Protein AF-A0A8T3SQP0-F1 (afdb_monomer)

Structure (mmCIF, N/CA/C/O backbone):
data_AF-A0A8T3SQP0-F1
#
_entry.id   AF-A0A8T3SQP0-F1
#
loop_
_atom_site.group_PDB
_atom_site.id
_atom_site.type_symbol
_atom_site.label_atom_id
_atom_site.label_alt_id
_atom_site.label_comp_id
_atom_site.label_asym_id
_atom_site.label_entity_id
_atom_site.label_seq_id
_atom_site.pdbx_PDB_ins_code
_atom_site.Cartn_x
_atom_site.Cartn_y
_atom_site.Cartn_z
_atom_site.occupancy
_atom_site.B_iso_or_equiv
_atom_site.auth_seq_id
_atom_site.auth_comp_id
_atom_site.auth_asym_id
_atom_site.auth_atom_id
_atom_site.pdbx_PDB_model_num
ATOM 1 N N . MET A 1 1 ? 5.675 -10.513 17.016 1.00 30.38 1 MET A N 1
ATOM 2 C CA . MET A 1 1 ? 7.105 -10.835 16.798 1.00 30.38 1 MET A CA 1
ATOM 3 C C . MET A 1 1 ? 7.640 -9.777 15.848 1.00 30.38 1 MET A C 1
ATOM 5 O O . MET A 1 1 ? 7.279 -9.812 14.683 1.00 30.38 1 MET A O 1
ATOM 9 N N . SER A 1 2 ? 8.356 -8.769 16.355 1.00 37.41 2 SER A N 1
ATOM 10 C CA . SER A 1 2 ? 8.698 -7.543 15.616 1.00 37.41 2 SER A CA 1
ATOM 11 C C . SER A 1 2 ? 9.601 -7.850 14.417 1.00 37.41 2 SER A C 1
ATOM 13 O O . SER A 1 2 ? 10.821 -7.932 14.554 1.00 37.41 2 SER A O 1
ATOM 15 N N . ARG A 1 3 ? 9.003 -8.075 13.243 1.00 53.81 3 ARG A N 1
ATOM 16 C CA . ARG A 1 3 ? 9.736 -8.212 11.982 1.00 53.81 3 ARG A CA 1
ATOM 17 C C . ARG A 1 3 ? 10.308 -6.832 11.660 1.00 53.81 3 ARG A C 1
ATOM 19 O O . ARG A 1 3 ? 9.564 -5.922 11.317 1.00 53.81 3 ARG A O 1
ATOM 26 N N . ARG A 1 4 ? 11.614 -6.653 11.874 1.00 62.00 4 ARG A N 1
ATOM 27 C CA . ARG A 1 4 ? 12.319 -5.436 11.453 1.00 62.00 4 ARG A CA 1
ATOM 28 C C . ARG A 1 4 ? 12.288 -5.359 9.928 1.00 62.00 4 ARG A C 1
ATOM 30 O O . ARG A 1 4 ? 12.516 -6.374 9.270 1.00 62.00 4 ARG A O 1
ATOM 37 N N . LEU A 1 5 ? 12.016 -4.167 9.403 1.00 72.56 5 LEU A N 1
ATOM 38 C CA . LEU A 1 5 ? 12.241 -3.849 7.996 1.00 72.56 5 LEU A CA 1
ATOM 39 C C . LEU A 1 5 ? 13.728 -4.036 7.683 1.00 72.56 5 LEU A C 1
ATOM 41 O O . LEU A 1 5 ? 14.580 -3.805 8.546 1.00 72.56 5 LEU A O 1
ATOM 45 N N . ASN A 1 6 ? 14.041 -4.491 6.474 1.00 82.31 6 ASN A N 1
ATOM 46 C CA . ASN A 1 6 ? 15.415 -4.438 5.999 1.00 82.31 6 ASN A CA 1
ATOM 47 C C . ASN A 1 6 ? 15.757 -2.997 5.565 1.00 82.31 6 ASN A C 1
ATOM 49 O O . ASN A 1 6 ? 14.872 -2.173 5.326 1.00 82.31 6 ASN A O 1
ATOM 53 N N . GLU A 1 7 ? 17.049 -2.691 5.474 1.00 83.38 7 GLU A N 1
ATOM 54 C CA . GLU A 1 7 ? 17.544 -1.336 5.193 1.00 83.38 7 GLU A CA 1
ATOM 55 C C . GLU A 1 7 ? 17.105 -0.813 3.810 1.00 83.38 7 GLU A C 1
ATOM 57 O O . GLU A 1 7 ? 16.840 0.381 3.643 1.00 83.38 7 GLU A O 1
ATOM 62 N N . GLU A 1 8 ? 16.959 -1.708 2.826 1.00 82.81 8 GLU A N 1
ATOM 63 C CA . GLU A 1 8 ? 16.496 -1.373 1.473 1.00 82.81 8 GLU A CA 1
ATOM 64 C C . GLU A 1 8 ? 15.019 -0.947 1.456 1.00 82.81 8 GLU A C 1
ATOM 66 O O . GLU A 1 8 ? 14.684 0.089 0.875 1.00 82.81 8 GLU A O 1
ATOM 71 N N . LEU A 1 9 ? 14.134 -1.697 2.124 1.00 82.88 9 LEU A N 1
ATOM 72 C CA . LEU A 1 9 ? 12.717 -1.349 2.256 1.00 82.88 9 LEU A CA 1
ATOM 73 C C . LEU A 1 9 ? 12.523 -0.092 3.095 1.00 82.88 9 LEU A C 1
ATOM 75 O O . LEU A 1 9 ? 11.671 0.729 2.763 1.00 82.88 9 LEU A O 1
ATOM 79 N N . GLU A 1 10 ? 13.295 0.070 4.170 1.00 82.81 10 GLU A N 1
ATOM 80 C CA . GLU A 1 10 ? 13.232 1.264 5.013 1.00 82.81 10 GLU A CA 1
ATOM 81 C C . GLU A 1 10 ? 13.613 2.512 4.212 1.00 82.81 10 GLU A C 1
ATOM 83 O O . GLU A 1 10 ? 12.854 3.480 4.180 1.00 82.81 10 GLU A O 1
ATOM 88 N N . SER A 1 11 ? 14.729 2.461 3.481 1.00 86.31 11 SER A N 1
ATOM 89 C CA . SER A 1 11 ? 15.168 3.561 2.616 1.00 86.31 11 SER A CA 1
ATOM 90 C C . SER A 1 11 ? 14.132 3.885 1.536 1.00 86.31 11 SER A C 1
ATOM 92 O O . SER A 1 11 ? 13.841 5.058 1.283 1.00 86.31 11 SER A O 1
ATOM 94 N N . TYR A 1 12 ? 13.531 2.854 0.929 1.00 85.06 12 TYR A N 1
ATOM 95 C CA . TYR A 1 12 ? 12.452 3.027 -0.043 1.00 85.06 12 TYR A CA 1
ATOM 96 C C . TYR A 1 12 ? 11.229 3.704 0.582 1.00 85.06 12 TYR A C 1
ATOM 98 O O . TYR A 1 12 ? 10.702 4.666 0.023 1.00 85.06 12 TYR A O 1
ATOM 106 N N . LEU A 1 13 ? 10.797 3.237 1.756 1.00 83.00 13 LEU A N 1
ATOM 107 C CA . LEU A 1 13 ? 9.645 3.780 2.467 1.00 83.00 13 LEU A CA 1
ATOM 108 C C . LEU A 1 13 ? 9.878 5.241 2.861 1.00 83.00 13 LEU A C 1
ATOM 110 O O . LEU A 1 13 ? 9.010 6.077 2.629 1.00 83.00 13 LEU A O 1
ATOM 114 N N . VAL A 1 14 ? 11.055 5.576 3.394 1.00 85.69 14 VAL A N 1
ATOM 115 C CA . VAL A 1 14 ? 11.425 6.957 3.739 1.00 85.69 14 VAL A CA 1
ATOM 116 C C . VAL A 1 14 ? 11.364 7.857 2.505 1.00 85.69 14 VAL A C 1
ATOM 118 O O . VAL A 1 14 ? 10.777 8.939 2.563 1.00 85.69 14 VAL A O 1
ATOM 121 N N . PHE A 1 15 ? 11.908 7.408 1.372 1.00 84.19 15 PHE A N 1
ATOM 122 C CA . PHE A 1 15 ? 11.852 8.167 0.123 1.00 84.19 15 PHE A CA 1
ATOM 123 C C . PHE A 1 15 ? 10.413 8.351 -0.384 1.00 84.19 15 PHE A C 1
ATOM 125 O O . PHE A 1 15 ? 10.016 9.456 -0.766 1.00 84.19 15 PHE A O 1
ATOM 132 N N . LEU A 1 16 ? 9.610 7.287 -0.346 1.00 82.94 16 LEU A N 1
ATOM 133 C CA . LEU A 1 16 ? 8.199 7.306 -0.725 1.00 82.94 16 LEU A CA 1
ATOM 134 C C . LEU A 1 16 ? 7.400 8.283 0.143 1.00 82.94 16 LEU A C 1
ATOM 136 O O . LEU A 1 16 ? 6.611 9.063 -0.390 1.00 82.94 16 LEU A O 1
ATOM 140 N N . LEU A 1 17 ? 7.634 8.282 1.456 1.00 79.50 17 LEU A N 1
ATOM 141 C CA . LEU A 1 17 ? 6.987 9.189 2.399 1.00 79.50 17 LEU A CA 1
ATOM 142 C C . LEU A 1 17 ? 7.412 10.641 2.169 1.00 79.50 17 LEU A C 1
ATOM 144 O O . LEU A 1 17 ? 6.553 11.520 2.114 1.00 79.50 17 LEU A O 1
ATOM 148 N N . ALA A 1 18 ? 8.706 10.897 1.963 1.00 78.12 18 ALA A N 1
ATOM 149 C CA . ALA A 1 18 ? 9.210 12.234 1.651 1.00 78.12 18 ALA A CA 1
ATOM 150 C C . ALA A 1 18 ? 8.569 12.797 0.371 1.00 78.12 18 ALA A C 1
ATOM 152 O O . ALA A 1 18 ? 8.144 13.954 0.342 1.00 78.12 18 ALA A O 1
ATOM 153 N N . ARG A 1 19 ? 8.433 11.965 -0.670 1.00 75.12 19 ARG A N 1
ATOM 154 C CA . ARG A 1 19 ? 7.776 12.342 -1.929 1.00 75.12 19 A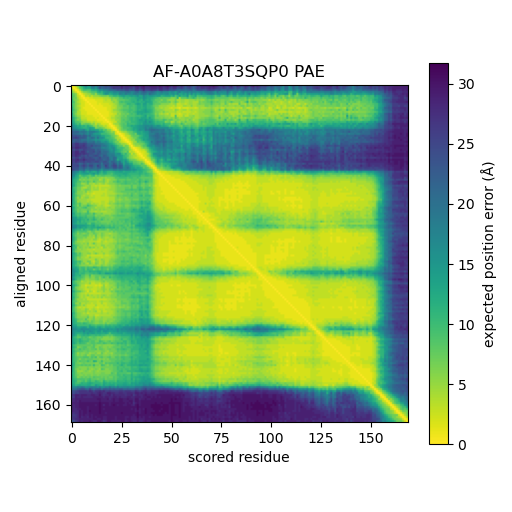RG A CA 1
ATOM 155 C C . ARG A 1 19 ? 6.265 12.535 -1.762 1.00 75.12 19 ARG A C 1
ATOM 157 O O . ARG A 1 19 ? 5.723 13.519 -2.257 1.00 75.12 19 ARG A O 1
ATOM 164 N N . GLY A 1 20 ? 5.592 11.627 -1.056 1.00 60.72 20 GLY A N 1
ATOM 165 C CA . GLY A 1 20 ? 4.142 11.657 -0.844 1.00 60.72 20 GLY A CA 1
ATOM 166 C C . GLY A 1 20 ? 3.677 12.843 0.002 1.00 60.72 20 GLY A C 1
ATOM 167 O O . GLY A 1 20 ? 2.678 13.477 -0.333 1.00 60.72 20 GLY A O 1
ATOM 168 N N . CYS A 1 21 ? 4.429 13.205 1.046 1.00 64.50 21 CYS A N 1
ATOM 169 C CA . CYS A 1 21 ? 4.149 14.383 1.872 1.00 64.50 21 CYS A CA 1
ATOM 170 C C . CYS A 1 21 ? 4.309 15.704 1.104 1.00 64.50 21 CYS A C 1
ATOM 172 O O . CYS A 1 21 ? 3.621 16.671 1.414 1.00 64.50 21 CYS A O 1
ATOM 174 N N . ALA A 1 22 ? 5.179 15.750 0.090 1.00 59.16 22 ALA A N 1
ATOM 175 C CA . ALA A 1 22 ? 5.359 16.927 -0.760 1.00 59.16 22 ALA A CA 1
ATOM 176 C C . ALA A 1 22 ? 4.279 17.072 -1.855 1.00 59.16 22 ALA A C 1
ATOM 178 O O . ALA A 1 22 ? 4.188 18.125 -2.482 1.00 59.16 22 ALA A O 1
ATOM 179 N N . GLN A 1 23 ? 3.478 16.030 -2.113 1.00 60.56 23 GLN A N 1
ATOM 180 C CA . GLN A 1 23 ? 2.553 15.942 -3.254 1.00 60.56 23 GLN A CA 1
ATOM 181 C C . GLN A 1 23 ? 1.110 15.585 -2.852 1.00 60.56 23 GLN A C 1
ATOM 183 O O . GLN A 1 23 ? 0.345 15.082 -3.676 1.00 60.56 23 GLN A O 1
ATOM 188 N N . THR A 1 24 ? 0.705 15.849 -1.608 1.00 53.19 24 THR A N 1
ATOM 189 C CA . THR A 1 24 ? -0.642 15.537 -1.086 1.00 53.19 24 THR A CA 1
ATOM 190 C C . THR A 1 24 ? -1.784 16.062 -1.966 1.00 53.19 24 THR A C 1
ATOM 192 O O . THR A 1 24 ? -2.738 15.325 -2.209 1.00 53.19 24 THR A O 1
ATOM 195 N N . ASP A 1 25 ? -1.649 17.258 -2.548 1.00 52.59 25 ASP A N 1
ATOM 196 C CA . ASP A 1 25 ? -2.623 17.822 -3.504 1.00 52.59 25 ASP A CA 1
ATOM 197 C C . ASP A 1 25 ? -2.670 17.084 -4.859 1.00 52.59 25 ASP A C 1
ATOM 199 O O . ASP A 1 25 ? -3.691 17.077 -5.552 1.00 52.59 25 ASP A O 1
ATOM 203 N N . LEU A 1 26 ? -1.570 16.444 -5.268 1.00 50.50 26 LEU A N 1
ATOM 204 C CA . LEU A 1 26 ? -1.473 15.701 -6.528 1.00 50.50 26 LEU A CA 1
ATOM 205 C C . LEU A 1 26 ? -2.092 14.300 -6.397 1.00 50.50 26 LEU A C 1
ATOM 207 O O . LEU A 1 26 ? -2.778 13.831 -7.310 1.00 50.50 26 LEU A O 1
ATOM 211 N N . LEU A 1 27 ? -1.917 13.664 -5.232 1.00 53.03 27 LEU A N 1
ATOM 212 C CA . LEU A 1 27 ? -2.494 12.357 -4.895 1.00 53.03 27 LEU A CA 1
ATOM 213 C C . LEU A 1 27 ? -4.027 12.365 -5.007 1.00 53.03 27 LEU A C 1
ATOM 215 O O . LEU A 1 27 ? -4.624 11.393 -5.476 1.00 53.03 27 LEU A O 1
ATOM 219 N N . GLU A 1 28 ? -4.679 13.483 -4.665 1.00 51.88 28 GLU A N 1
ATOM 220 C CA . GLU A 1 28 ? -6.128 13.634 -4.826 1.00 51.88 28 GLU A CA 1
ATOM 221 C C . GLU A 1 28 ? -6.588 13.544 -6.296 1.00 51.88 28 GLU A C 1
ATOM 223 O O . GLU A 1 28 ? -7.652 12.986 -6.575 1.00 51.88 28 GLU A O 1
ATOM 228 N N . ARG A 1 29 ? -5.785 14.003 -7.262 1.00 46.78 29 ARG A N 1
ATOM 229 C CA . ARG A 1 29 ? -6.184 14.079 -8.682 1.00 46.78 29 ARG A CA 1
ATOM 230 C C . ARG A 1 29 ? -5.790 12.859 -9.519 1.00 46.78 29 ARG A C 1
ATOM 232 O O . ARG A 1 29 ? -6.493 12.527 -10.470 1.00 46.78 29 ARG A O 1
ATOM 239 N N . VAL A 1 30 ? -4.695 12.183 -9.180 1.00 52.38 30 VAL A N 1
ATOM 240 C CA . VAL A 1 30 ? -4.033 11.217 -10.081 1.00 52.38 30 VAL A CA 1
ATOM 241 C C . VAL A 1 30 ? -4.681 9.821 -10.066 1.00 52.38 30 VAL A C 1
ATOM 243 O O . VAL A 1 30 ? -4.824 9.186 -11.110 1.00 52.38 30 VAL A O 1
ATOM 246 N N . VAL A 1 31 ? -5.190 9.353 -8.922 1.00 53.50 31 VAL A N 1
ATOM 247 C CA . VAL A 1 31 ? -5.586 7.935 -8.759 1.00 53.50 31 VAL A CA 1
ATOM 248 C C . VAL A 1 31 ? -6.850 7.512 -9.521 1.00 53.50 31 VAL A C 1
ATOM 250 O O . VAL A 1 31 ? -6.981 6.345 -9.876 1.00 53.50 31 VAL A O 1
ATOM 253 N N . ALA A 1 32 ? -7.765 8.433 -9.839 1.00 51.62 32 ALA A N 1
ATOM 254 C CA . ALA A 1 32 ? -8.983 8.085 -10.586 1.00 51.62 32 ALA A CA 1
ATOM 255 C C . ALA A 1 32 ? -8.753 7.967 -12.107 1.00 51.62 32 ALA A C 1
ATOM 257 O O . ALA A 1 32 ? -9.466 7.229 -12.782 1.00 51.62 32 ALA A O 1
ATOM 258 N N . LEU A 1 33 ? -7.759 8.678 -12.653 1.00 46.53 33 LEU A N 1
ATOM 259 C CA . LEU A 1 33 ? -7.477 8.709 -14.093 1.00 46.53 33 LEU A CA 1
ATOM 260 C C . LEU A 1 33 ? -6.381 7.717 -14.511 1.00 46.53 33 LEU A C 1
ATOM 262 O O . LEU A 1 33 ? -6.461 7.169 -15.609 1.00 46.53 33 LEU A O 1
ATOM 266 N N . GLU A 1 34 ? -5.402 7.436 -13.646 1.00 53.69 34 GLU A N 1
ATOM 267 C CA . GLU A 1 34 ? -4.328 6.467 -13.929 1.00 53.69 34 GLU A CA 1
ATOM 268 C C . GLU A 1 34 ? -4.833 5.011 -13.929 1.00 53.69 34 GLU A C 1
ATOM 270 O O . GLU A 1 34 ? -4.406 4.213 -14.765 1.00 53.69 34 GLU A O 1
ATOM 275 N N . TYR A 1 35 ? -5.819 4.680 -13.079 1.00 48.94 35 TYR A N 1
ATOM 276 C CA . TYR A 1 35 ? -6.453 3.350 -13.039 1.00 48.94 35 TYR A CA 1
ATOM 277 C C . TYR A 1 35 ? -7.077 2.954 -14.390 1.00 48.94 35 TYR A C 1
ATOM 279 O O . TYR A 1 35 ? -6.951 1.811 -14.821 1.00 48.94 35 TYR A O 1
ATOM 287 N N . LEU A 1 36 ? -7.688 3.911 -15.103 1.00 44.97 36 LEU A N 1
ATOM 288 C CA . LEU A 1 36 ? -8.320 3.675 -16.409 1.00 44.97 36 LEU A CA 1
ATOM 289 C C . LEU A 1 36 ? -7.339 3.742 -17.595 1.00 44.97 36 LEU A C 1
ATOM 291 O O . LEU A 1 36 ? -7.662 3.252 -18.673 1.00 44.97 36 LEU A O 1
ATOM 295 N N . ARG A 1 37 ? -6.144 4.326 -17.428 1.00 47.25 37 ARG A N 1
ATOM 296 C CA . ARG A 1 37 ? -5.158 4.515 -18.517 1.00 47.25 37 ARG A CA 1
ATOM 297 C C . ARG A 1 37 ? -4.013 3.497 -18.513 1.00 47.25 37 ARG A C 1
ATOM 299 O O . ARG A 1 37 ? -3.221 3.449 -19.455 1.00 47.25 37 ARG A O 1
ATOM 306 N N . GLY A 1 38 ? -3.910 2.671 -17.474 1.00 47.38 38 GLY A N 1
ATOM 307 C CA . GLY A 1 38 ? -2.793 1.747 -17.259 1.00 47.38 38 GLY A CA 1
ATOM 308 C C . GLY A 1 38 ? -2.687 0.550 -18.215 1.00 47.38 38 GLY A C 1
ATOM 309 O O . GLY A 1 38 ? -1.647 -0.104 -18.218 1.00 47.38 38 GLY A O 1
ATOM 310 N N . LEU A 1 39 ? -3.698 0.259 -19.040 1.00 46.16 39 LEU A N 1
ATOM 311 C CA . LEU A 1 39 ? -3.750 -0.987 -19.824 1.00 46.16 39 LEU A CA 1
ATOM 312 C C . LEU A 1 39 ? -3.130 -0.917 -21.235 1.00 46.16 39 LEU A C 1
ATOM 314 O O . LEU A 1 39 ? -3.018 -1.954 -21.881 1.00 46.16 39 LEU A O 1
ATOM 318 N N . GLU A 1 40 ? -2.658 0.245 -21.708 1.00 48.81 40 GLU A N 1
ATOM 319 C CA . GLU A 1 40 ? -2.245 0.410 -23.119 1.00 48.81 40 GLU A CA 1
ATOM 320 C C . GLU A 1 40 ? -0.898 1.133 -23.327 1.00 48.81 40 GLU A C 1
ATOM 322 O O . GLU A 1 40 ? -0.795 2.080 -24.108 1.00 48.81 40 GLU A O 1
ATOM 327 N N . SER A 1 41 ? 0.189 0.772 -22.635 1.00 54.81 41 SER A N 1
ATOM 328 C CA . SER A 1 41 ? 1.488 1.423 -22.917 1.00 54.81 41 SER A CA 1
ATOM 329 C C . SER A 1 41 ? 2.703 0.504 -22.873 1.00 54.81 41 SER A C 1
ATOM 331 O O . SER A 1 41 ? 2.761 -0.450 -22.104 1.00 54.81 41 SER A O 1
ATOM 333 N N . ARG A 1 42 ? 3.675 0.838 -23.738 1.00 59.28 42 ARG A N 1
ATOM 334 C CA . ARG A 1 42 ? 4.958 0.148 -23.958 1.00 59.28 42 ARG A CA 1
ATOM 335 C C . ARG A 1 42 ? 5.761 -0.013 -22.654 1.00 59.28 42 ARG A C 1
ATOM 337 O O . ARG A 1 42 ? 5.693 0.839 -21.769 1.00 59.28 42 ARG A O 1
ATOM 344 N N . ASP A 1 43 ? 6.557 -1.081 -22.581 1.00 69.38 43 ASP A N 1
ATOM 345 C CA . ASP A 1 43 ? 7.116 -1.687 -21.357 1.00 69.38 43 ASP A CA 1
ATOM 346 C C . ASP A 1 43 ? 7.705 -0.738 -20.300 1.00 69.38 43 ASP A C 1
ATOM 348 O O . ASP A 1 43 ? 7.465 -0.938 -19.112 1.00 69.38 43 ASP A O 1
ATOM 352 N N . ALA A 1 44 ? 8.451 0.303 -20.682 1.00 73.25 44 ALA A N 1
ATOM 353 C CA . ALA A 1 44 ? 9.049 1.226 -19.709 1.00 73.25 44 ALA A CA 1
ATOM 354 C C . ALA A 1 44 ? 8.002 2.099 -18.992 1.00 73.25 44 ALA A C 1
ATOM 356 O O . ALA A 1 44 ? 8.048 2.244 -17.773 1.00 73.25 44 ALA A O 1
ATOM 357 N N . ALA A 1 45 ? 7.018 2.622 -19.731 1.00 77.69 45 ALA A N 1
ATOM 358 C CA . ALA A 1 45 ? 5.929 3.409 -19.153 1.00 77.69 45 ALA A CA 1
ATOM 359 C C . ALA A 1 45 ? 5.015 2.542 -18.275 1.00 77.69 45 ALA A C 1
ATOM 361 O O . ALA A 1 45 ? 4.500 3.003 -17.261 1.00 77.69 45 ALA A O 1
ATOM 362 N N . ARG A 1 46 ? 4.846 1.265 -18.637 1.00 80.00 46 ARG A N 1
ATOM 363 C CA . ARG A 1 46 ? 4.081 0.303 -17.839 1.00 80.00 46 ARG A CA 1
ATOM 364 C C . ARG A 1 46 ? 4.746 0.013 -16.492 1.00 80.00 46 ARG A C 1
ATOM 366 O O . ARG A 1 46 ? 4.050 -0.026 -15.483 1.00 80.00 46 ARG A O 1
ATOM 373 N N . LYS A 1 47 ? 6.072 -0.165 -16.467 1.00 85.69 47 LYS A N 1
ATOM 374 C CA . LYS A 1 47 ? 6.841 -0.379 -15.227 1.00 85.69 47 LYS A CA 1
ATOM 375 C C . LYS A 1 47 ? 6.696 0.792 -14.264 1.00 85.69 47 LYS A C 1
ATOM 377 O O . LYS A 1 47 ? 6.409 0.580 -13.091 1.00 85.69 47 LYS A O 1
ATOM 382 N N . GLU A 1 48 ? 6.846 2.010 -14.778 1.00 83.88 48 GLU A N 1
ATOM 383 C CA . GLU A 1 48 ? 6.702 3.220 -13.969 1.00 83.88 48 GLU A CA 1
ATOM 384 C C . GLU A 1 48 ? 5.289 3.343 -13.392 1.00 83.88 48 GLU A C 1
ATOM 386 O O . GLU A 1 48 ? 5.137 3.500 -12.186 1.00 83.88 48 GLU A O 1
ATOM 391 N N . ARG A 1 49 ? 4.249 3.132 -14.208 1.00 81.44 49 ARG A N 1
ATOM 392 C CA . ARG A 1 49 ? 2.865 3.159 -13.712 1.00 81.44 49 ARG A CA 1
ATOM 393 C C . ARG A 1 49 ? 2.583 2.098 -12.656 1.00 81.44 49 ARG A C 1
ATOM 395 O O . ARG A 1 49 ? 1.881 2.380 -11.695 1.00 81.44 49 ARG A O 1
ATOM 402 N N . LEU A 1 50 ? 3.102 0.877 -12.807 1.00 85.38 50 LEU A N 1
ATOM 403 C CA . LEU A 1 50 ? 2.921 -0.164 -11.787 1.00 85.38 50 LEU A CA 1
ATOM 404 C C . LEU A 1 50 ? 3.576 0.238 -10.461 1.00 85.38 50 LEU A C 1
ATOM 406 O O . LEU A 1 50 ? 2.989 0.010 -9.404 1.00 85.38 50 LEU A O 1
ATOM 410 N N . ARG A 1 51 ? 4.749 0.881 -10.519 1.00 88.88 51 ARG A N 1
ATOM 411 C CA . ARG A 1 51 ? 5.401 1.447 -9.336 1.00 88.88 51 ARG A CA 1
ATOM 412 C C . ARG A 1 51 ? 4.529 2.524 -8.697 1.00 88.88 51 ARG A C 1
ATOM 414 O O . ARG A 1 51 ? 4.223 2.425 -7.516 1.00 88.88 51 ARG A O 1
ATOM 421 N N . GLU A 1 52 ? 4.071 3.497 -9.481 1.00 84.81 52 GLU A N 1
ATOM 422 C CA . GLU A 1 52 ? 3.217 4.587 -8.998 1.00 84.81 52 GLU A CA 1
ATOM 423 C C . GLU A 1 52 ? 1.905 4.073 -8.391 1.00 84.81 52 GLU A C 1
ATOM 425 O O . GLU A 1 52 ? 1.488 4.545 -7.336 1.00 84.81 52 GLU A O 1
ATOM 430 N N . VAL A 1 53 ? 1.266 3.073 -9.006 1.00 85.12 53 VAL A N 1
ATOM 431 C CA . VAL A 1 53 ? 0.060 2.436 -8.456 1.00 85.12 53 VAL A CA 1
ATOM 432 C C . VAL A 1 53 ? 0.360 1.778 -7.111 1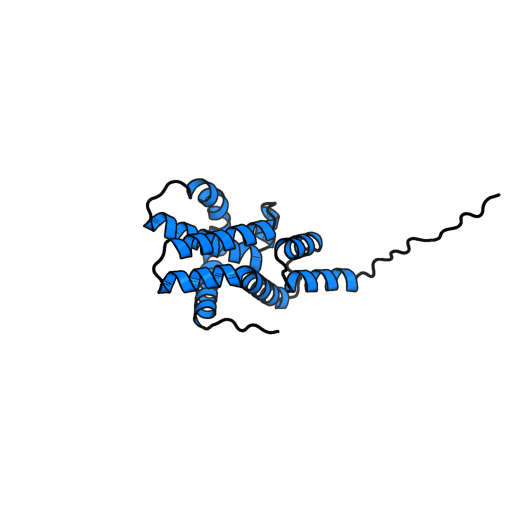.00 85.12 53 VAL A C 1
ATOM 434 O O . VAL A 1 53 ? -0.397 1.995 -6.166 1.00 85.12 53 VAL A O 1
ATOM 437 N N . GLY A 1 54 ? 1.450 1.013 -7.001 1.00 89.44 54 GLY A N 1
ATOM 438 C CA . GLY A 1 54 ? 1.869 0.393 -5.740 1.00 89.44 54 GLY A CA 1
ATOM 439 C C . GLY A 1 54 ? 2.131 1.427 -4.642 1.00 89.44 54 GLY A C 1
ATOM 440 O O . GLY A 1 54 ? 1.588 1.313 -3.540 1.00 89.44 54 GLY A O 1
ATOM 441 N N . ASP A 1 55 ? 2.884 2.476 -4.975 1.00 89.69 55 ASP A N 1
ATOM 442 C CA . ASP A 1 55 ? 3.250 3.553 -4.055 1.00 89.69 55 ASP A CA 1
ATOM 443 C C . ASP A 1 55 ? 2.015 4.322 -3.568 1.00 89.69 55 ASP A C 1
ATOM 445 O O . ASP A 1 55 ? 1.839 4.556 -2.370 1.00 89.69 55 ASP A O 1
ATOM 449 N N . HIS A 1 56 ? 1.121 4.687 -4.491 1.00 85.69 56 HIS A N 1
ATOM 450 C CA . HIS A 1 56 ? -0.126 5.366 -4.160 1.00 85.69 56 HIS A CA 1
ATOM 451 C C . HIS A 1 56 ? -1.012 4.490 -3.286 1.00 85.69 56 HIS A C 1
ATOM 453 O O . HIS A 1 56 ? -1.500 4.963 -2.263 1.00 85.69 56 HIS A O 1
ATOM 459 N N . CYS A 1 57 ? -1.200 3.220 -3.644 1.00 88.81 57 CYS A N 1
ATOM 460 C CA . CYS A 1 57 ? -1.992 2.296 -2.841 1.00 88.81 57 CYS A CA 1
ATOM 461 C C . CYS A 1 57 ? -1.460 2.195 -1.409 1.00 88.81 57 CYS A C 1
ATOM 463 O O . CYS A 1 57 ? -2.256 2.211 -0.473 1.00 88.81 57 CYS A O 1
ATOM 465 N N . LEU A 1 58 ? -0.135 2.165 -1.226 1.00 91.19 58 LEU A N 1
ATOM 466 C CA . LEU A 1 58 ? 0.476 2.128 0.101 1.00 91.19 58 LEU A CA 1
ATOM 467 C C . LEU A 1 58 ? 0.178 3.406 0.900 1.00 91.19 58 LEU A C 1
ATOM 469 O O . LEU A 1 58 ? -0.190 3.335 2.073 1.00 91.19 58 LEU A O 1
ATOM 473 N N . LEU A 1 59 ? 0.266 4.573 0.257 1.00 86.69 59 LEU A N 1
ATOM 474 C CA . LEU A 1 59 ? -0.069 5.856 0.878 1.00 86.69 59 LEU A CA 1
ATOM 475 C C . LEU A 1 59 ? -1.556 5.966 1.233 1.00 86.69 59 LEU A C 1
ATOM 477 O O . LEU A 1 59 ? -1.880 6.400 2.338 1.00 86.69 59 LEU A O 1
ATOM 481 N N . PHE A 1 60 ? -2.462 5.570 0.335 1.00 84.81 60 PHE A N 1
ATOM 482 C CA . PHE A 1 60 ? -3.905 5.599 0.596 1.00 84.81 60 PHE A CA 1
ATOM 483 C C . PHE A 1 60 ? -4.302 4.626 1.695 1.00 84.81 60 PHE A C 1
ATOM 485 O O . PHE A 1 60 ? -5.096 4.995 2.558 1.00 84.81 60 PHE A O 1
ATOM 492 N N . ALA A 1 61 ? -3.746 3.414 1.673 1.00 88.88 61 ALA A N 1
ATOM 493 C CA . ALA A 1 61 ? -4.074 2.399 2.653 1.00 88.88 61 ALA A CA 1
ATOM 494 C C . ALA A 1 61 ? -3.498 2.727 4.034 1.00 88.88 61 ALA A C 1
ATOM 496 O O . ALA A 1 61 ? -4.233 2.616 5.001 1.00 88.88 61 ALA A O 1
ATOM 497 N N . GLY A 1 62 ? -2.231 3.152 4.127 1.00 88.94 62 GLY A N 1
ATOM 498 C CA . GLY A 1 62 ? -1.536 3.307 5.411 1.00 88.94 62 GLY A CA 1
ATOM 499 C C . GLY A 1 62 ? -1.480 4.729 5.979 1.00 88.94 62 GLY A C 1
ATOM 500 O O . GLY A 1 62 ? -1.612 4.917 7.186 1.00 88.94 62 GLY A O 1
ATOM 501 N N . LEU A 1 63 ? -1.284 5.757 5.146 1.00 84.62 63 LEU A N 1
ATOM 502 C CA . LEU A 1 63 ? -1.044 7.128 5.631 1.00 84.62 63 LEU A CA 1
ATOM 503 C C . LEU A 1 63 ? -2.281 8.027 5.516 1.00 84.62 63 LEU A C 1
ATOM 505 O O . LEU A 1 63 ? -2.546 8.865 6.383 1.00 84.62 63 LEU A O 1
ATOM 509 N N . PHE A 1 64 ? -3.080 7.831 4.469 1.00 83.75 64 PHE A N 1
ATOM 510 C CA . PHE A 1 64 ? -4.254 8.646 4.166 1.00 83.75 64 PHE A CA 1
ATOM 511 C C . PHE A 1 64 ? -5.560 7.832 4.038 1.00 83.75 64 PHE A C 1
ATOM 513 O O . PHE A 1 64 ? -6.329 8.076 3.104 1.00 83.75 64 PHE A O 1
ATOM 520 N N . PRO A 1 65 ? -5.910 6.951 5.001 1.00 82.25 65 PRO A N 1
ATOM 521 C CA . PRO A 1 65 ? -7.118 6.115 4.906 1.00 82.25 65 PRO A CA 1
ATOM 522 C C . PRO A 1 65 ? -8.419 6.936 4.852 1.00 82.25 65 PRO A C 1
ATOM 524 O O . PRO A 1 65 ? -9.428 6.522 4.287 1.00 82.25 65 PRO A O 1
ATOM 527 N N . HIS A 1 66 ? -8.395 8.172 5.357 1.00 79.12 66 HIS A N 1
ATOM 528 C CA . HIS A 1 66 ? -9.508 9.112 5.234 1.00 79.12 66 HIS A CA 1
ATOM 529 C C . HIS A 1 66 ? -9.804 9.524 3.777 1.00 79.12 66 HIS A C 1
ATOM 531 O O . HIS A 1 66 ? -10.963 9.778 3.444 1.00 79.12 66 HIS A O 1
ATOM 537 N N . LEU A 1 67 ? -8.791 9.580 2.904 1.00 76.44 67 LEU A N 1
ATOM 538 C CA . LEU A 1 67 ? -8.982 9.857 1.478 1.00 76.44 67 LEU A CA 1
ATOM 539 C C . LEU A 1 67 ? -9.564 8.643 0.747 1.00 76.44 67 LEU A C 1
ATOM 541 O O . LEU A 1 67 ? -10.402 8.827 -0.134 1.00 76.44 67 LEU A O 1
ATOM 545 N N . ALA A 1 68 ? -9.185 7.422 1.139 1.00 73.44 68 ALA A N 1
ATOM 546 C CA . ALA A 1 68 ? -9.818 6.197 0.646 1.00 73.44 68 ALA A CA 1
ATOM 547 C C . ALA A 1 68 ? -11.324 6.194 0.971 1.00 73.44 68 ALA A C 1
ATOM 549 O O . ALA A 1 68 ? -12.157 6.024 0.079 1.00 73.44 68 ALA A O 1
ATOM 550 N N . ARG A 1 69 ? -11.679 6.544 2.216 1.00 76.25 69 ARG A N 1
ATOM 551 C CA . ARG A 1 69 ? -13.073 6.669 2.669 1.00 76.25 69 ARG A CA 1
ATOM 552 C C . ARG A 1 69 ? -13.876 7.705 1.884 1.00 76.25 69 ARG A C 1
ATOM 554 O O . ARG A 1 69 ? -14.999 7.421 1.479 1.00 76.25 69 ARG A O 1
ATOM 561 N N . LYS A 1 70 ? -13.307 8.890 1.621 1.00 75.00 70 LYS A N 1
ATOM 562 C CA . LYS A 1 70 ? -13.960 9.927 0.793 1.00 75.00 70 LYS A CA 1
ATOM 563 C C . LYS A 1 70 ? -14.296 9.435 -0.620 1.00 75.00 70 LYS A C 1
ATOM 565 O O . LYS A 1 70 ? -15.220 9.958 -1.232 1.00 75.00 70 LYS A O 1
ATOM 570 N N . ARG A 1 71 ? -13.557 8.447 -1.133 1.00 72.88 71 ARG A N 1
ATOM 571 C CA . ARG A 1 71 ? -13.772 7.839 -2.455 1.00 72.88 71 ARG A CA 1
ATOM 572 C C . ARG A 1 71 ? -14.704 6.629 -2.435 1.00 72.88 71 ARG A C 1
ATOM 574 O O . ARG A 1 71 ? -14.963 6.087 -3.501 1.00 72.88 71 ARG A O 1
ATOM 581 N N . LEU A 1 72 ? -15.198 6.217 -1.263 1.00 77.38 72 LEU A N 1
ATOM 582 C CA . LEU A 1 72 ? -16.045 5.030 -1.085 1.00 77.38 72 LEU A CA 1
ATOM 583 C C . LEU A 1 72 ? -15.377 3.720 -1.544 1.00 77.38 72 LEU A C 1
ATOM 585 O O . LEU A 1 72 ? -16.059 2.775 -1.929 1.00 77.38 72 LEU A O 1
ATOM 589 N N . ILE A 1 73 ? -14.044 3.660 -1.502 1.00 82.25 73 ILE A N 1
ATOM 590 C CA . ILE A 1 73 ? -13.266 2.459 -1.825 1.00 82.25 73 ILE A CA 1
ATOM 591 C C . ILE A 1 73 ? -12.684 1.911 -0.522 1.00 82.25 73 ILE A C 1
ATOM 593 O O . ILE A 1 73 ? -12.159 2.678 0.290 1.00 82.25 73 ILE A O 1
ATOM 597 N N . SER A 1 74 ? -12.782 0.595 -0.318 1.00 87.44 74 SER A N 1
ATOM 598 C CA . SER A 1 74 ? -12.269 -0.050 0.890 1.00 87.44 74 SER A CA 1
ATOM 599 C C . SER A 1 74 ? -10.742 0.014 0.964 1.00 87.44 74 SER A C 1
ATOM 601 O O . SER A 1 74 ? -10.031 0.059 -0.042 1.00 87.44 74 SER A O 1
ATOM 603 N N . ILE A 1 75 ? -10.214 0.001 2.185 1.00 90.12 75 ILE A N 1
ATOM 604 C CA . ILE A 1 75 ? -8.765 -0.006 2.415 1.00 90.12 75 ILE A CA 1
ATOM 605 C C . ILE A 1 75 ? -8.170 -1.349 1.973 1.00 90.12 75 ILE A C 1
ATOM 607 O O . ILE A 1 75 ? -7.113 -1.369 1.344 1.00 90.12 75 ILE A O 1
ATOM 611 N N . SER A 1 76 ? -8.887 -2.453 2.211 1.00 90.56 76 SER A N 1
ATOM 612 C CA . SER A 1 76 ? -8.549 -3.797 1.724 1.00 90.56 76 SER A CA 1
ATOM 613 C C . SER A 1 76 ? -8.350 -3.839 0.205 1.00 90.56 76 SER A C 1
ATOM 615 O O . SER A 1 76 ? -7.392 -4.449 -0.271 1.00 90.56 76 SER A O 1
ATOM 617 N N . TYR A 1 77 ? -9.170 -3.112 -0.560 1.00 89.38 77 TYR A N 1
ATOM 618 C CA . TYR A 1 77 ? -9.021 -3.009 -2.010 1.00 89.38 77 TYR A CA 1
ATOM 619 C C . TYR A 1 77 ? -7.700 -2.340 -2.407 1.00 89.38 77 TYR A C 1
ATOM 621 O O . TYR A 1 77 ? -6.983 -2.857 -3.264 1.00 89.38 77 TYR A O 1
ATOM 629 N N . PHE A 1 78 ? -7.336 -1.218 -1.773 1.00 88.25 78 PHE A N 1
ATOM 630 C CA . PHE A 1 78 ? -6.044 -0.572 -2.032 1.00 88.25 78 PHE A CA 1
ATOM 631 C C . PHE A 1 78 ? -4.876 -1.489 -1.668 1.00 88.25 78 PHE A C 1
ATOM 633 O O . PHE A 1 78 ? -3.903 -1.549 -2.416 1.00 88.25 78 PHE A O 1
ATOM 640 N N . VAL A 1 79 ? -4.984 -2.248 -0.575 1.00 91.88 79 VAL A N 1
ATOM 641 C CA . VAL A 1 79 ? -3.970 -3.243 -0.205 1.00 91.88 79 VAL A CA 1
ATOM 642 C C . VAL A 1 79 ? -3.809 -4.296 -1.297 1.00 91.88 79 VAL A C 1
ATOM 644 O O . VAL A 1 79 ? -2.705 -4.495 -1.798 1.00 91.88 79 VAL A O 1
ATOM 647 N N . GLN A 1 80 ? -4.901 -4.929 -1.726 1.00 91.44 80 GLN A N 1
ATOM 648 C CA . GLN A 1 80 ? -4.859 -5.957 -2.767 1.00 91.44 80 GLN A CA 1
ATOM 649 C C . GLN A 1 80 ? -4.325 -5.404 -4.096 1.00 91.44 80 GLN A C 1
ATOM 651 O O . GLN A 1 80 ? -3.496 -6.044 -4.750 1.00 91.44 80 GLN A O 1
ATOM 656 N N . LEU A 1 81 ? -4.757 -4.203 -4.491 1.00 87.94 81 LEU A N 1
ATOM 657 C CA . LEU A 1 81 ? -4.302 -3.547 -5.715 1.00 87.94 81 LEU A CA 1
ATOM 658 C C . LEU A 1 81 ? -2.803 -3.218 -5.660 1.00 87.94 81 LEU A C 1
ATOM 660 O O . LEU A 1 81 ? -2.082 -3.522 -6.610 1.00 87.94 81 LEU A O 1
ATOM 664 N N . GLY A 1 82 ? -2.324 -2.658 -4.547 1.00 89.50 82 GLY A N 1
ATOM 665 C CA . GLY A 1 82 ? -0.917 -2.312 -4.348 1.00 89.50 82 GLY A CA 1
ATOM 666 C C . GLY A 1 82 ? -0.000 -3.535 -4.320 1.00 89.50 82 GLY A C 1
ATOM 667 O O . GLY A 1 82 ? 1.016 -3.555 -5.016 1.00 89.50 82 GLY A O 1
ATOM 668 N N . CYS A 1 83 ? -0.399 -4.594 -3.603 1.00 92.56 83 CYS A N 1
ATOM 669 C CA . CYS A 1 83 ? 0.290 -5.888 -3.619 1.00 92.56 83 CYS A CA 1
ATOM 670 C C . CYS A 1 83 ? 0.440 -6.416 -5.049 1.00 92.56 83 CYS A C 1
ATOM 672 O O . CYS A 1 83 ? 1.535 -6.758 -5.494 1.00 92.56 83 CYS A O 1
ATOM 674 N N . ASN A 1 84 ? -0.665 -6.451 -5.797 1.00 90.88 84 ASN A N 1
ATOM 675 C CA . ASN A 1 84 ? -0.653 -6.940 -7.169 1.00 90.88 84 ASN A CA 1
ATOM 676 C C . ASN A 1 84 ? 0.209 -6.069 -8.088 1.00 90.88 84 ASN A C 1
ATOM 678 O O . ASN A 1 84 ? 0.928 -6.616 -8.922 1.00 90.88 84 ASN A O 1
ATOM 682 N N . ALA A 1 85 ? 0.190 -4.746 -7.921 1.00 88.38 85 ALA A N 1
ATOM 683 C CA . ALA A 1 85 ? 1.008 -3.834 -8.711 1.00 88.38 85 ALA A CA 1
ATOM 684 C C . ALA A 1 85 ? 2.510 -4.100 -8.522 1.00 88.38 85 ALA A C 1
ATOM 686 O O . ALA A 1 85 ? 3.229 -4.254 -9.510 1.00 88.38 85 ALA A O 1
ATOM 687 N N . TYR A 1 86 ? 2.976 -4.249 -7.277 1.00 93.75 86 TYR A N 1
ATOM 688 C CA . TYR A 1 86 ? 4.377 -4.580 -7.009 1.00 93.75 86 TYR A CA 1
ATOM 689 C C . TYR A 1 86 ? 4.764 -5.983 -7.477 1.00 93.75 86 TYR A C 1
ATOM 691 O O . TYR A 1 86 ? 5.853 -6.160 -8.024 1.00 93.75 86 TYR A O 1
ATOM 699 N N . ARG A 1 87 ? 3.877 -6.974 -7.328 1.00 93.38 87 ARG A N 1
ATOM 700 C CA . ARG A 1 87 ? 4.118 -8.333 -7.833 1.00 93.38 87 ARG A CA 1
ATOM 701 C C . ARG A 1 87 ? 4.280 -8.352 -9.353 1.00 93.38 87 ARG A C 1
ATOM 703 O O . ARG A 1 87 ? 5.271 -8.874 -9.854 1.00 93.38 87 ARG A O 1
ATOM 710 N N . LEU A 1 88 ? 3.356 -7.718 -10.074 1.00 90.06 88 LEU A N 1
ATOM 711 C CA . LEU A 1 88 ? 3.426 -7.594 -11.532 1.00 90.06 88 LEU A CA 1
ATOM 712 C C . LEU A 1 88 ? 4.659 -6.795 -11.966 1.00 90.06 88 LEU A C 1
ATOM 714 O O . LEU A 1 88 ? 5.287 -7.123 -12.969 1.00 90.06 88 LEU A O 1
ATOM 718 N N . LEU A 1 89 ? 5.045 -5.761 -11.213 1.00 91.38 89 LEU A N 1
ATOM 719 C CA . LEU A 1 89 ? 6.273 -5.019 -11.484 1.00 91.38 89 LEU A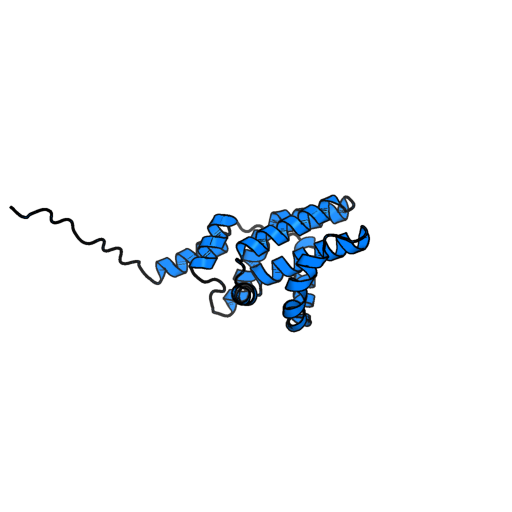 CA 1
ATOM 720 C C . LEU A 1 89 ? 7.507 -5.917 -11.336 1.00 91.38 89 LEU A C 1
ATOM 722 O O . LEU A 1 89 ? 8.349 -5.932 -12.235 1.00 91.38 89 LEU A O 1
ATOM 726 N N . ALA A 1 90 ? 7.591 -6.701 -10.259 1.00 92.44 90 ALA A N 1
ATOM 727 C CA . ALA A 1 90 ? 8.697 -7.621 -10.011 1.00 92.44 90 ALA A CA 1
ATOM 728 C C . ALA A 1 90 ? 8.885 -8.634 -11.154 1.00 92.44 90 ALA A C 1
ATOM 730 O O . ALA A 1 90 ? 10.015 -8.863 -11.579 1.00 92.44 90 ALA A O 1
ATOM 731 N N . GLU A 1 91 ? 7.793 -9.170 -11.708 1.00 90.50 91 GLU A N 1
ATOM 732 C CA . GLU A 1 91 ? 7.815 -10.111 -12.842 1.00 90.50 91 GLU A CA 1
ATOM 733 C C . GLU A 1 91 ? 8.417 -9.510 -14.127 1.00 90.50 91 GLU A C 1
ATOM 735 O O . GLU A 1 91 ? 8.910 -10.237 -14.986 1.00 90.50 91 GLU A O 1
ATOM 740 N N . THR A 1 92 ? 8.409 -8.180 -14.268 1.00 86.69 92 THR A N 1
ATOM 741 C CA . THR A 1 92 ? 8.899 -7.481 -15.472 1.00 86.69 92 THR A CA 1
ATOM 742 C C . THR A 1 92 ? 10.331 -6.945 -15.351 1.00 86.69 92 THR A C 1
ATOM 744 O O . THR A 1 92 ? 10.870 -6.374 -16.311 1.00 86.69 92 THR A O 1
ATOM 747 N N . LEU A 1 93 ? 10.946 -7.064 -14.173 1.00 88.00 93 LEU A N 1
ATOM 748 C CA . LEU A 1 93 ? 12.245 -6.478 -13.842 1.00 88.00 93 LEU A CA 1
ATOM 749 C C . LEU A 1 93 ? 13.374 -7.518 -13.823 1.00 88.00 93 LEU A C 1
ATOM 751 O O . LEU A 1 93 ? 13.153 -8.723 -13.863 1.00 88.00 93 LEU A O 1
ATOM 755 N N . ASN A 1 94 ? 14.618 -7.033 -13.780 1.00 86.56 94 ASN A N 1
ATOM 756 C CA . ASN A 1 94 ? 15.788 -7.891 -13.587 1.00 86.56 94 ASN A CA 1
ATOM 757 C C . ASN A 1 94 ? 15.865 -8.412 -12.138 1.00 86.56 94 ASN A C 1
ATOM 759 O O . ASN A 1 94 ? 15.223 -7.865 -11.244 1.00 86.56 94 ASN A O 1
ATOM 763 N N . HIS A 1 95 ? 16.685 -9.439 -11.888 1.00 83.44 95 HIS A N 1
ATOM 764 C CA . HIS A 1 95 ? 16.735 -10.128 -10.591 1.00 83.44 95 HIS A CA 1
ATOM 765 C C . HIS A 1 95 ? 16.917 -9.209 -9.374 1.00 83.44 95 HIS A C 1
ATOM 767 O O . HIS A 1 95 ? 16.262 -9.432 -8.360 1.00 83.44 95 HIS A O 1
ATOM 773 N N . THR A 1 96 ? 17.769 -8.184 -9.448 1.00 83.12 96 THR A N 1
ATOM 774 C CA . THR A 1 96 ? 18.018 -7.296 -8.302 1.00 83.12 96 THR A CA 1
ATOM 775 C C . THR A 1 96 ? 16.804 -6.424 -7.992 1.00 83.12 96 THR A C 1
ATOM 777 O O . THR A 1 96 ? 16.329 -6.424 -6.861 1.00 83.12 96 THR A O 1
ATOM 780 N N . ALA A 1 97 ? 16.249 -5.730 -8.991 1.00 84.00 97 ALA A N 1
ATOM 781 C CA . ALA A 1 97 ? 15.090 -4.867 -8.773 1.00 84.00 97 ALA A CA 1
ATOM 782 C C . ALA A 1 97 ? 13.817 -5.680 -8.481 1.00 84.00 97 ALA A C 1
ATOM 784 O O . ALA A 1 97 ? 13.007 -5.281 -7.649 1.00 84.00 97 ALA A O 1
ATOM 785 N N . ALA A 1 98 ? 13.660 -6.852 -9.104 1.00 91.12 98 ALA A N 1
ATOM 786 C CA . ALA A 1 98 ? 12.538 -7.754 -8.858 1.00 91.12 98 ALA A CA 1
ATOM 787 C C . ALA A 1 98 ? 12.459 -8.210 -7.393 1.00 91.12 98 ALA A C 1
ATOM 789 O O . ALA A 1 98 ? 11.360 -8.327 -6.854 1.00 91.12 98 ALA A O 1
ATOM 790 N N . ARG A 1 99 ? 13.603 -8.433 -6.728 1.00 92.69 99 ARG A N 1
ATOM 791 C CA . ARG A 1 99 ? 13.633 -8.830 -5.310 1.00 92.69 99 ARG A CA 1
ATOM 792 C C . ARG A 1 99 ? 13.009 -7.775 -4.405 1.00 92.69 99 ARG A C 1
ATOM 794 O O . ARG A 1 99 ? 12.153 -8.138 -3.606 1.00 92.69 99 ARG A O 1
ATOM 801 N N . LEU A 1 100 ? 13.367 -6.502 -4.585 1.00 92.50 100 LEU A N 1
ATOM 802 C CA . LEU A 1 100 ? 12.811 -5.398 -3.798 1.00 92.50 100 LEU A CA 1
ATOM 803 C C . LEU A 1 100 ? 11.284 -5.324 -3.932 1.00 92.50 100 LEU A C 1
ATOM 805 O O . LEU A 1 100 ? 10.575 -5.299 -2.932 1.00 92.50 100 LEU A O 1
ATOM 809 N N . TYR A 1 101 ? 10.759 -5.334 -5.161 1.00 93.62 101 TYR A N 1
ATOM 810 C CA . TYR A 1 101 ? 9.310 -5.225 -5.375 1.00 93.62 101 TYR A CA 1
ATOM 811 C C . TYR A 1 101 ? 8.545 -6.490 -4.964 1.00 93.62 101 TYR A C 1
ATOM 813 O O . TYR A 1 101 ? 7.414 -6.400 -4.491 1.00 93.62 101 TYR A O 1
ATOM 821 N N . CYS A 1 102 ? 9.163 -7.669 -5.065 1.00 94.62 102 CYS A N 1
ATOM 822 C CA . CYS A 1 102 ? 8.601 -8.891 -4.495 1.00 94.62 102 CYS A CA 1
ATOM 823 C C . CYS A 1 102 ? 8.503 -8.783 -2.966 1.00 94.62 102 CYS A C 1
ATOM 825 O O . CYS A 1 102 ? 7.478 -9.134 -2.381 1.00 94.62 102 CYS A O 1
ATOM 827 N N . GLU A 1 103 ? 9.527 -8.227 -2.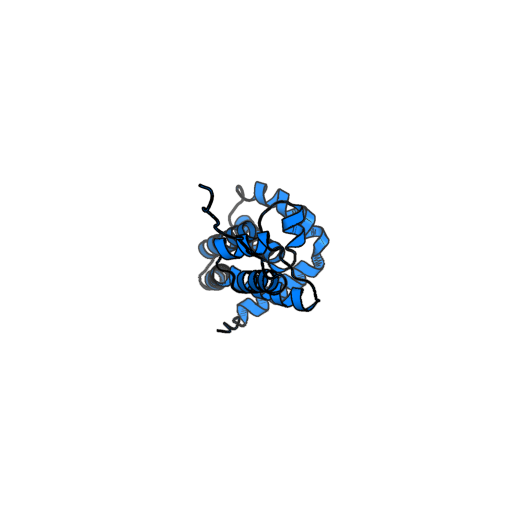317 1.00 94.06 103 GLU A N 1
ATOM 828 C CA . GLU A 1 103 ? 9.523 -8.015 -0.873 1.00 94.06 103 GLU A CA 1
ATOM 829 C C . GLU A 1 103 ? 8.496 -6.959 -0.450 1.00 94.06 103 GLU A C 1
ATOM 831 O O . GLU A 1 103 ? 7.736 -7.205 0.486 1.00 94.06 103 GLU A O 1
ATOM 836 N N . LEU A 1 104 ? 8.380 -5.845 -1.183 1.00 94.12 104 LEU A N 1
ATOM 837 C CA . LEU A 1 104 ? 7.324 -4.840 -0.993 1.00 94.12 104 LEU A CA 1
ATOM 838 C C . LEU A 1 104 ? 5.929 -5.463 -1.110 1.00 94.12 104 LEU A C 1
ATOM 840 O O . LEU A 1 1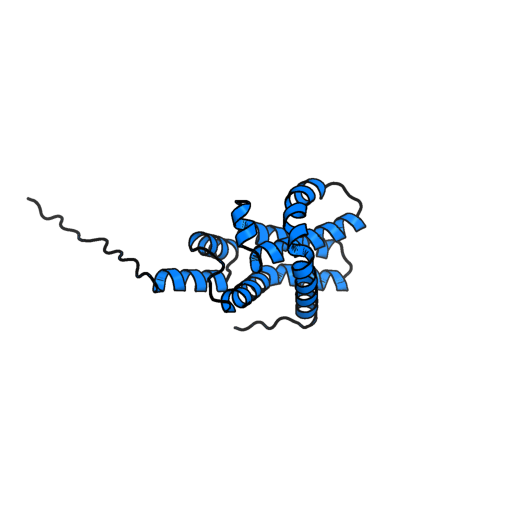04 ? 5.072 -5.212 -0.268 1.00 94.12 104 LEU A O 1
ATOM 844 N N . SER A 1 105 ? 5.703 -6.317 -2.114 1.00 95.19 105 SER A N 1
ATOM 845 C CA . SER A 1 105 ? 4.435 -7.037 -2.260 1.00 95.19 105 SER A CA 1
ATOM 846 C C . SER A 1 105 ? 4.171 -7.973 -1.079 1.00 95.19 105 SER A C 1
ATOM 848 O O . SER A 1 105 ? 3.044 -8.034 -0.598 1.00 95.19 105 SER A O 1
ATOM 850 N N . CYS A 1 106 ? 5.178 -8.721 -0.619 1.00 94.50 106 CYS A N 1
ATOM 851 C CA . CYS A 1 106 ? 5.025 -9.674 0.485 1.00 94.50 106 CYS A CA 1
ATOM 852 C C . CYS A 1 106 ? 4.833 -8.988 1.844 1.00 94.50 106 CYS A C 1
ATOM 854 O O . CYS A 1 106 ? 4.180 -9.535 2.730 1.00 94.50 106 CYS A O 1
ATOM 856 N N . THR A 1 107 ? 5.427 -7.809 2.026 1.00 94.62 107 THR A N 1
ATOM 857 C CA . THR A 1 107 ? 5.420 -7.062 3.292 1.00 94.62 107 THR A CA 1
ATOM 858 C C . THR A 1 107 ? 4.390 -5.936 3.317 1.00 94.62 107 THR A C 1
ATOM 860 O O . THR A 1 107 ? 4.296 -5.220 4.307 1.00 94.62 107 THR A O 1
ATOM 863 N N . PHE A 1 108 ? 3.567 -5.801 2.277 1.00 95.94 108 PHE A N 1
ATOM 864 C CA . PHE A 1 108 ? 2.665 -4.664 2.102 1.00 95.94 108 PHE A CA 1
ATOM 865 C C . PHE A 1 108 ? 1.741 -4.422 3.303 1.00 95.94 108 PHE A C 1
ATOM 867 O O . PHE A 1 108 ? 1.651 -3.301 3.793 1.00 95.94 108 PHE A O 1
ATOM 874 N N . VAL A 1 109 ? 1.087 -5.471 3.815 1.00 95.31 109 VAL A N 1
ATOM 875 C CA . VAL A 1 109 ? 0.184 -5.367 4.978 1.00 95.31 109 VAL A CA 1
ATOM 876 C C . VAL A 1 109 ? 0.944 -4.886 6.216 1.00 95.31 109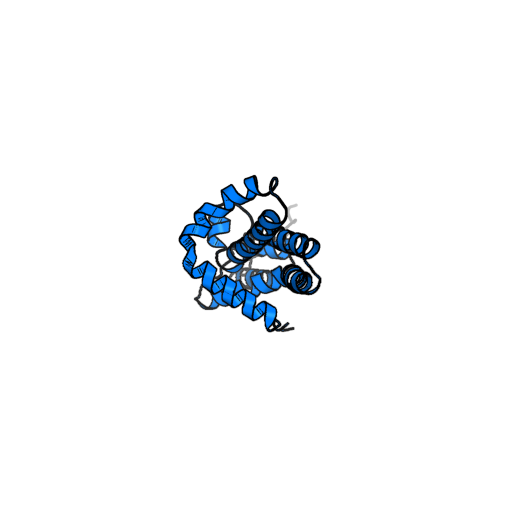 VAL A C 1
ATOM 878 O O . VAL A 1 109 ? 0.469 -4.017 6.936 1.00 95.31 109 VAL A O 1
ATOM 881 N N . MET A 1 110 ? 2.168 -5.377 6.421 1.00 94.31 110 MET A N 1
ATOM 882 C CA . MET A 1 110 ? 3.029 -4.922 7.515 1.00 94.31 110 MET A CA 1
ATOM 883 C C . MET A 1 110 ? 3.406 -3.444 7.356 1.00 94.31 110 MET A C 1
ATOM 885 O O . MET A 1 110 ? 3.402 -2.706 8.335 1.00 94.31 110 MET A O 1
ATOM 889 N N . LEU A 1 111 ? 3.718 -2.997 6.137 1.00 94.00 111 LEU A N 1
ATOM 890 C CA . LEU A 1 111 ? 4.014 -1.588 5.870 1.00 94.00 111 LEU A CA 1
ATOM 891 C C . LEU A 1 111 ? 2.795 -0.706 6.171 1.00 94.00 111 LEU A C 1
ATOM 893 O O . LEU A 1 111 ? 2.944 0.333 6.808 1.00 94.00 111 LEU A O 1
ATOM 897 N N . VAL A 1 112 ? 1.592 -1.138 5.785 1.00 94.38 112 VAL A N 1
ATOM 898 C CA . VAL A 1 112 ? 0.335 -0.457 6.139 1.00 94.38 112 VAL A CA 1
ATOM 899 C C . VAL A 1 112 ? 0.156 -0.379 7.658 1.00 94.38 112 VAL A C 1
ATOM 901 O O . VAL A 1 112 ? -0.112 0.703 8.175 1.00 94.38 112 VAL A O 1
ATOM 904 N N . ASP A 1 113 ? 0.388 -1.475 8.381 1.00 93.94 113 ASP A N 1
ATOM 905 C CA . ASP A 1 113 ? 0.296 -1.524 9.846 1.00 93.94 113 ASP A CA 1
ATOM 906 C C . ASP A 1 113 ? 1.290 -0.565 10.529 1.00 93.94 113 ASP A C 1
ATOM 908 O O . ASP A 1 113 ? 0.949 0.103 11.512 1.00 93.94 113 ASP A O 1
ATOM 912 N N . ILE A 1 114 ? 2.513 -0.453 9.999 1.00 91.94 114 ILE A N 1
ATOM 913 C CA . ILE A 1 114 ? 3.524 0.502 10.476 1.00 91.94 114 ILE A CA 1
ATOM 914 C C . ILE A 1 114 ? 3.041 1.938 10.256 1.00 91.94 114 ILE A C 1
ATOM 916 O O . ILE A 1 114 ? 3.083 2.748 11.184 1.00 91.94 114 ILE A O 1
ATOM 920 N N . LEU A 1 115 ? 2.541 2.253 9.059 1.00 91.12 115 LEU A N 1
ATOM 921 C CA . LEU A 1 115 ? 2.047 3.591 8.729 1.00 91.12 115 LEU A CA 1
ATOM 922 C C . LEU A 1 115 ? 0.841 3.990 9.590 1.00 91.12 115 LEU A C 1
ATOM 924 O O . LEU A 1 115 ? 0.791 5.118 10.088 1.00 91.12 115 LEU A O 1
ATOM 928 N N . HIS A 1 116 ? -0.082 3.061 9.838 1.00 91.38 116 HIS A N 1
ATOM 929 C CA . HIS A 1 116 ? -1.180 3.266 10.778 1.00 91.38 116 HIS A CA 1
ATOM 930 C C . HIS A 1 116 ? -0.667 3.557 12.186 1.00 91.38 116 HIS A C 1
ATOM 932 O O . HIS A 1 116 ? -1.049 4.564 12.782 1.00 91.38 116 HIS A O 1
ATOM 938 N N . SER A 1 117 ? 0.258 2.734 12.686 1.00 89.88 117 SER A N 1
ATOM 939 C CA . SER A 1 117 ? 0.847 2.908 14.017 1.00 89.88 117 SER A CA 1
ATOM 940 C C . SER A 1 117 ? 1.501 4.284 14.172 1.00 89.88 117 SER A C 1
ATOM 942 O O . SER A 1 117 ? 1.271 4.961 15.171 1.00 89.88 117 SER A O 1
ATOM 944 N N . MET A 1 118 ? 2.264 4.734 13.167 1.00 88.25 118 MET A N 1
ATOM 945 C CA . MET A 1 118 ? 2.893 6.063 13.148 1.00 88.25 118 MET A CA 1
ATOM 946 C C . MET A 1 118 ? 1.859 7.192 13.197 1.00 88.25 118 MET A C 1
ATOM 948 O O . MET A 1 118 ? 2.040 8.177 13.914 1.00 88.25 118 MET A O 1
ATOM 952 N N . ARG A 1 119 ? 0.762 7.059 12.445 1.00 84.06 119 ARG A N 1
ATOM 953 C CA . ARG A 1 119 ? -0.303 8.067 12.392 1.00 84.06 119 ARG A CA 1
ATOM 954 C C . ARG A 1 119 ? -1.071 8.155 13.707 1.00 84.06 119 ARG A C 1
ATOM 956 O O . ARG A 1 119 ? -1.405 9.249 14.155 1.00 84.06 119 ARG A O 1
ATOM 963 N N . GLU A 1 120 ? -1.321 7.020 14.342 1.00 85.25 120 GLU A N 1
ATOM 964 C CA . GLU A 1 120 ? -2.063 6.944 15.600 1.00 85.25 120 GLU A CA 1
ATOM 965 C C . GLU A 1 120 ? -1.276 7.465 16.803 1.00 85.25 120 GLU A C 1
ATOM 967 O O . GLU A 1 120 ? -1.891 7.888 17.782 1.00 85.25 120 GLU A O 1
ATOM 972 N N . GLN A 1 121 ? 0.059 7.569 16.715 1.00 80.94 121 GLN A N 1
ATOM 973 C CA . GLN A 1 121 ? 0.851 8.288 17.725 1.00 80.94 121 GLN A CA 1
ATOM 974 C C . GLN A 1 121 ? 0.427 9.760 17.872 1.00 80.94 121 GLN A C 1
ATOM 976 O O . GLN A 1 121 ? 0.689 10.371 18.904 1.00 80.94 121 GLN A O 1
ATOM 981 N N . GLN A 1 122 ? -0.256 10.326 16.868 1.00 71.31 122 GLN A N 1
ATOM 982 C CA . GLN A 1 122 ? -0.797 11.688 16.896 1.00 71.31 122 GLN A CA 1
ATOM 983 C C . GLN A 1 122 ? -2.194 11.780 17.547 1.00 71.31 122 GLN A C 1
ATOM 985 O O . GLN A 1 122 ? -2.762 12.868 17.620 1.00 71.31 122 GLN A O 1
ATOM 990 N N . GLY A 1 123 ? -2.739 10.670 18.064 1.00 66.94 123 GLY A N 1
ATOM 991 C CA . GLY A 1 123 ? -3.813 10.677 19.066 1.00 66.94 123 GLY A CA 1
ATOM 992 C C . GLY A 1 123 ? -5.203 10.221 18.612 1.00 66.94 123 GLY A C 1
ATOM 993 O O . GLY A 1 123 ? -6.100 10.164 19.450 1.00 66.94 123 GLY A O 1
ATOM 994 N N . ALA A 1 124 ? -5.415 9.870 17.340 1.00 75.50 124 ALA A N 1
ATOM 995 C CA . ALA A 1 124 ? -6.710 9.374 16.863 1.00 75.50 124 ALA A CA 1
ATOM 996 C C . ALA A 1 124 ? -6.569 8.077 16.051 1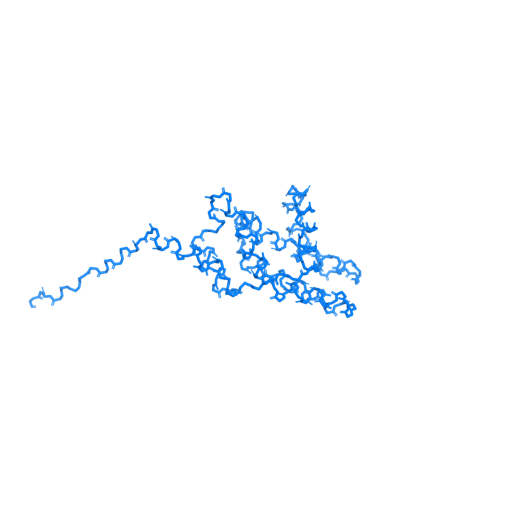.00 75.50 124 ALA A C 1
ATOM 998 O O . ALA A 1 124 ? -5.684 8.015 15.193 1.00 75.50 124 ALA A O 1
ATOM 999 N N . PRO A 1 125 ? -7.457 7.080 16.264 1.00 80.62 125 PRO A N 1
ATOM 1000 C CA . PRO A 1 125 ? -7.478 5.866 15.460 1.00 80.62 125 PRO A CA 1
ATOM 1001 C C . PRO A 1 125 ? -7.723 6.212 13.993 1.00 80.62 125 PRO A C 1
ATOM 1003 O O . PRO A 1 125 ? -8.575 7.042 13.653 1.00 80.62 125 PRO A O 1
ATOM 1006 N N . CYS A 1 126 ? -6.951 5.592 13.109 1.00 84.31 126 CYS A N 1
ATOM 1007 C CA . CYS A 1 126 ? -6.995 5.909 11.686 1.00 84.31 126 CYS A CA 1
ATOM 1008 C C . CYS A 1 126 ? -8.135 5.189 10.942 1.00 84.31 126 CYS A C 1
ATOM 1010 O O . CYS A 1 126 ? -8.622 5.707 9.926 1.00 84.31 126 CYS A O 1
ATOM 1012 N N . LEU A 1 127 ? -8.593 4.058 11.487 1.00 88.88 127 LEU A N 1
ATOM 1013 C CA . LEU A 1 127 ? -9.646 3.192 10.957 1.00 88.88 127 LEU A CA 1
ATOM 1014 C C . LEU A 1 127 ? -10.915 3.282 11.808 1.00 88.88 127 LEU A C 1
ATOM 1016 O O . LEU A 1 127 ? -10.847 3.300 13.033 1.00 88.88 127 LEU A O 1
ATOM 1020 N N . SER A 1 128 ? -12.083 3.279 11.167 1.00 90.44 128 SER A N 1
ATOM 1021 C CA . SER A 1 128 ? -13.355 3.008 11.847 1.00 90.44 128 SER A CA 1
ATOM 1022 C C . SER A 1 128 ? -13.501 1.509 12.165 1.00 90.44 128 SER A C 1
ATOM 1024 O O . SER A 1 128 ? -12.816 0.688 11.552 1.00 90.44 128 SER A O 1
ATOM 1026 N N . PRO A 1 129 ? -14.425 1.104 13.060 1.00 90.19 129 PRO A N 1
ATOM 1027 C CA . PRO A 1 129 ? -14.631 -0.310 13.382 1.00 90.19 129 PRO A CA 1
ATOM 1028 C C . PRO A 1 129 ? -14.936 -1.184 12.159 1.00 90.19 129 PRO A C 1
ATOM 1030 O O . PRO A 1 129 ? -14.438 -2.298 12.062 1.00 90.19 129 PRO A O 1
ATOM 1033 N N . ILE A 1 130 ? -15.727 -0.681 11.206 1.00 90.31 130 ILE A N 1
ATOM 1034 C CA . ILE A 1 130 ? -16.084 -1.438 9.998 1.00 90.31 130 ILE A CA 1
ATOM 1035 C C . ILE A 1 130 ? -14.862 -1.597 9.090 1.00 90.31 130 ILE A C 1
ATOM 1037 O O . ILE A 1 130 ? -14.604 -2.692 8.607 1.00 90.31 130 ILE A O 1
ATOM 1041 N N . GLU A 1 131 ? -14.077 -0.535 8.903 1.00 91.56 131 GLU A N 1
ATOM 1042 C CA . GLU A 1 131 ? -12.861 -0.587 8.081 1.00 91.56 131 GLU A CA 1
ATOM 1043 C C . GLU A 1 131 ? -11.786 -1.480 8.694 1.00 91.56 131 GLU A C 1
ATOM 1045 O O . GLU A 1 131 ? -11.116 -2.209 7.973 1.00 91.56 131 GLU A O 1
ATOM 1050 N N . ALA A 1 132 ? -11.627 -1.447 10.019 1.00 91.88 132 ALA A N 1
ATOM 1051 C CA . ALA A 1 132 ? -10.706 -2.337 10.710 1.00 91.88 132 ALA A CA 1
ATOM 1052 C C . ALA A 1 132 ? -11.159 -3.804 10.593 1.00 91.88 132 ALA A C 1
ATOM 1054 O O . ALA A 1 132 ? -10.326 -4.691 10.428 1.00 91.88 132 ALA A O 1
ATOM 1055 N N . MET A 1 133 ? -12.471 -4.069 10.621 1.00 91.69 133 MET A N 1
ATOM 1056 C CA . MET A 1 133 ? -13.015 -5.416 10.431 1.00 91.69 133 MET A CA 1
ATOM 1057 C C . MET A 1 133 ? -12.773 -5.929 9.015 1.00 91.69 133 MET A C 1
ATOM 1059 O O . MET A 1 133 ? -12.222 -7.015 8.860 1.00 91.69 133 MET A O 1
ATOM 1063 N N . ASP A 1 134 ? -13.127 -5.129 8.011 1.00 92.81 134 ASP A N 1
ATOM 1064 C CA . ASP A 1 134 ? -12.904 -5.434 6.597 1.00 92.81 134 ASP A CA 1
ATOM 1065 C C . ASP A 1 134 ? -11.417 -5.686 6.309 1.00 92.81 134 ASP A C 1
ATOM 1067 O O . ASP A 1 134 ? -11.040 -6.729 5.779 1.00 92.81 134 ASP A O 1
ATOM 1071 N N . LEU A 1 135 ? -10.543 -4.779 6.758 1.00 93.12 135 LEU A N 1
ATOM 1072 C CA . LEU A 1 135 ? -9.105 -4.900 6.544 1.00 93.12 135 LEU A CA 1
ATOM 1073 C C . LEU A 1 135 ? -8.524 -6.153 7.211 1.00 93.12 135 LEU A C 1
ATOM 1075 O O . LEU A 1 135 ? -7.712 -6.848 6.600 1.00 93.12 135 LEU A O 1
ATOM 1079 N N . TRP A 1 136 ? -8.928 -6.461 8.444 1.00 94.62 136 TRP A N 1
ATOM 1080 C CA . TRP A 1 136 ? -8.462 -7.663 9.133 1.00 94.62 136 TRP A CA 1
ATOM 1081 C C . TRP A 1 136 ? -8.936 -8.944 8.438 1.00 94.62 136 TRP A C 1
ATOM 1083 O O . TRP A 1 136 ? -8.122 -9.845 8.234 1.00 94.62 136 TRP A O 1
ATOM 1093 N N . GLN A 1 137 ? -10.209 -9.021 8.039 1.00 93.38 137 GLN A N 1
ATOM 1094 C CA . GLN A 1 137 ? -10.754 -10.204 7.366 1.00 93.38 137 GLN A CA 1
ATOM 1095 C C . GLN A 1 137 ? -10.089 -10.461 6.010 1.00 93.38 137 GLN A C 1
ATOM 1097 O O . GLN A 1 137 ? -9.749 -11.602 5.709 1.00 93.38 137 GLN A O 1
ATOM 1102 N N . GLU A 1 138 ? -9.850 -9.408 5.228 1.00 93.38 138 GLU A N 1
ATOM 1103 C CA . GLU A 1 138 ? -9.308 -9.529 3.872 1.00 93.38 138 GLU A CA 1
ATOM 1104 C C . GLU A 1 138 ? -7.782 -9.705 3.829 1.00 93.38 138 GLU A C 1
ATOM 1106 O O . GLU A 1 138 ? -7.251 -10.282 2.880 1.00 93.38 138 GLU A O 1
ATOM 1111 N N . THR A 1 139 ? -7.048 -9.183 4.819 1.00 90.50 139 THR A N 1
ATOM 1112 C CA . THR A 1 139 ? -5.573 -9.085 4.738 1.00 90.50 139 THR A CA 1
ATOM 1113 C C . THR A 1 139 ? -4.827 -9.707 5.913 1.00 90.50 139 THR A C 1
ATOM 1115 O O . THR A 1 139 ? -3.617 -9.914 5.826 1.00 90.50 139 THR A O 1
ATOM 1118 N N . GLY A 1 140 ? -5.516 -10.000 7.019 1.00 90.12 140 GLY A N 1
ATOM 1119 C CA . GLY A 1 140 ? -4.890 -10.481 8.249 1.00 90.12 140 GLY A CA 1
ATOM 1120 C C . GLY A 1 140 ? -4.090 -9.422 9.018 1.00 90.12 140 GLY A C 1
ATOM 1121 O O . GLY A 1 140 ? -3.294 -9.800 9.873 1.00 90.12 140 GLY A O 1
ATOM 1122 N N . SER A 1 141 ? -4.286 -8.125 8.737 1.00 92.69 141 SER A N 1
ATOM 1123 C CA . SER A 1 141 ? -3.620 -7.006 9.432 1.00 92.69 141 SER A CA 1
ATOM 1124 C C . SER A 1 141 ? -3.689 -7.143 10.962 1.00 92.69 141 SER A C 1
ATOM 1126 O O . SER A 1 141 ? -4.771 -7.244 11.553 1.00 92.69 141 SER A O 1
ATOM 1128 N N . GLU A 1 142 ? -2.522 -7.130 11.616 1.00 91.50 142 GLU A N 1
ATOM 1129 C CA . GLU A 1 142 ? -2.423 -7.233 13.077 1.00 91.50 142 GLU A CA 1
ATOM 1130 C C . GLU A 1 142 ? -2.880 -5.925 13.730 1.00 91.50 142 GLU A C 1
ATOM 1132 O O . GLU A 1 142 ? -3.593 -5.940 14.740 1.00 91.50 142 GLU A O 1
ATOM 1137 N N . HIS A 1 143 ? -2.515 -4.788 13.128 1.00 92.06 143 HIS A N 1
ATOM 1138 C CA . HIS A 1 143 ? -2.927 -3.464 13.595 1.00 92.06 143 HIS A CA 1
ATOM 1139 C C . HIS A 1 143 ? -4.454 -3.297 13.556 1.00 92.06 143 HIS A C 1
ATOM 1141 O O . HIS A 1 143 ? -5.053 -2.831 14.532 1.00 92.06 143 HIS A O 1
ATOM 1147 N N . ALA A 1 144 ? -5.109 -3.763 12.488 1.00 91.44 144 ALA A N 1
ATOM 1148 C CA . ALA A 1 144 ? -6.562 -3.715 12.362 1.00 91.44 144 ALA A CA 1
ATOM 1149 C C . ALA A 1 144 ? -7.260 -4.530 13.465 1.00 91.44 144 ALA A C 1
ATOM 1151 O O . ALA A 1 144 ? -8.209 -4.051 14.093 1.00 91.44 144 ALA A O 1
ATOM 1152 N N . LEU A 1 145 ? -6.740 -5.719 13.789 1.00 90.38 145 LEU A N 1
ATOM 1153 C CA . LEU A 1 145 ? -7.251 -6.534 14.893 1.00 90.38 145 LEU A CA 1
ATOM 1154 C C . LEU A 1 145 ? -7.100 -5.838 16.254 1.00 90.38 145 LEU A C 1
ATOM 1156 O O . LEU A 1 145 ? -8.017 -5.875 17.078 1.00 90.38 145 LEU A O 1
ATOM 1160 N N . VAL A 1 146 ? -5.955 -5.200 16.509 1.00 89.88 146 VAL A N 1
ATOM 1161 C CA . VAL A 1 146 ? -5.735 -4.422 17.741 1.00 89.88 146 VAL A CA 1
ATOM 1162 C C . VAL A 1 146 ? -6.712 -3.249 17.816 1.00 89.88 146 VAL A C 1
ATOM 1164 O O . VAL A 1 146 ? -7.347 -3.040 18.850 1.00 89.88 146 VAL A O 1
ATOM 1167 N N . THR A 1 147 ? -6.911 -2.544 16.706 1.00 89.00 147 THR A N 1
ATOM 1168 C CA . THR A 1 147 ? -7.864 -1.433 16.599 1.00 89.00 147 THR A CA 1
ATOM 1169 C C . THR A 1 147 ? -9.292 -1.882 16.928 1.00 89.00 147 THR A C 1
ATOM 1171 O O . THR A 1 147 ? -9.967 -1.255 17.746 1.00 89.00 147 THR A O 1
ATOM 1174 N N . LEU A 1 148 ? -9.741 -3.021 16.390 1.00 89.12 148 LEU A N 1
ATOM 1175 C CA . LEU A 1 148 ? -11.049 -3.616 16.706 1.00 89.12 148 LEU A CA 1
ATOM 1176 C C . LEU A 1 148 ? -11.205 -3.969 18.184 1.00 89.12 148 LEU A C 1
ATOM 1178 O O . LEU A 1 148 ? -12.253 -3.713 18.788 1.00 89.12 148 LEU A O 1
ATOM 1182 N N . ARG A 1 149 ? -10.162 -4.554 18.782 1.00 87.69 149 ARG A N 1
ATOM 1183 C CA . ARG A 1 149 ? -10.150 -4.884 20.211 1.00 87.69 149 ARG A CA 1
ATOM 1184 C C . ARG A 1 149 ? -10.260 -3.630 21.066 1.00 87.69 149 ARG A C 1
ATOM 1186 O O . ARG A 1 149 ? -10.992 -3.655 22.047 1.00 87.69 149 ARG A O 1
ATOM 1193 N N . ASN A 1 150 ? -9.627 -2.530 20.669 1.00 86.69 150 ASN A N 1
ATOM 1194 C CA . ASN A 1 150 ? -9.724 -1.257 21.385 1.00 86.69 150 ASN A CA 1
ATOM 1195 C C . ASN A 1 150 ? -11.140 -0.664 21.317 1.00 86.69 150 ASN A C 1
ATOM 1197 O O . ASN A 1 150 ? -11.645 -0.167 22.327 1.00 86.69 150 ASN A O 1
ATOM 1201 N N . TYR A 1 151 ? -11.817 -0.780 20.169 1.00 84.31 151 TYR A N 1
ATOM 1202 C CA . TYR A 1 151 ? -13.221 -0.377 20.029 1.00 84.31 151 TYR A CA 1
ATOM 1203 C C . TYR A 1 151 ? -14.169 -1.237 20.872 1.00 84.31 151 TYR A C 1
ATOM 1205 O O . TYR A 1 151 ? -15.074 -0.710 21.517 1.00 84.31 151 TYR A O 1
ATOM 1213 N N . THR A 1 152 ? -13.937 -2.549 20.895 1.00 73.81 152 THR A N 1
ATOM 1214 C CA . THR A 1 152 ? -14.766 -3.518 21.632 1.00 73.81 152 THR A CA 1
ATOM 1215 C C . THR A 1 152 ? -14.493 -3.477 23.142 1.00 73.81 152 THR A C 1
ATOM 1217 O O . THR A 1 152 ? -15.398 -3.662 23.947 1.00 73.81 152 THR A O 1
ATOM 1220 N N . GLY A 1 153 ? -13.254 -3.190 23.548 1.00 62.25 153 GLY A N 1
ATOM 1221 C CA . GLY A 1 153 ? -12.845 -3.055 24.948 1.00 62.25 153 GLY A CA 1
ATOM 1222 C C . GLY A 1 153 ? -13.251 -1.721 25.579 1.00 62.25 153 GLY A C 1
ATOM 1223 O O . GLY A 1 153 ? -13.581 -1.688 26.760 1.00 62.25 153 GLY A O 1
ATOM 1224 N N . SER A 1 154 ? -13.305 -0.633 24.800 1.00 53.41 154 SER A N 1
ATOM 1225 C CA . SER A 1 154 ? -13.775 0.681 25.286 1.00 53.41 154 SER A CA 1
ATOM 1226 C C . SER A 1 154 ? -15.300 0.786 25.358 1.00 53.41 154 SER A C 1
ATOM 1228 O O . SER A 1 154 ? -15.844 1.712 25.957 1.00 53.41 154 SER A O 1
ATOM 1230 N N . ARG A 1 155 ? -16.009 -0.166 24.751 1.00 44.81 155 ARG A N 1
ATOM 1231 C CA . ARG A 1 155 ? -17.461 -0.263 24.779 1.00 44.81 155 ARG A CA 1
ATOM 1232 C C . ARG A 1 155 ? -17.798 -1.732 24.942 1.00 44.81 155 ARG A C 1
ATOM 1234 O O . ARG A 1 155 ? -18.054 -2.400 23.947 1.00 44.81 155 ARG A O 1
ATOM 1241 N N . ALA A 1 156 ? -17.772 -2.211 26.192 1.00 35.91 156 ALA A N 1
ATOM 1242 C CA . ALA A 1 156 ? -18.374 -3.486 26.557 1.00 35.91 156 ALA A CA 1
ATOM 1243 C C . ALA A 1 156 ? -19.705 -3.573 25.815 1.00 35.91 156 ALA A C 1
ATOM 1245 O O . ALA A 1 156 ? -20.629 -2.794 26.073 1.00 35.91 156 ALA A O 1
ATOM 1246 N N . ILE A 1 157 ? -19.755 -4.436 24.804 1.00 39.97 157 ILE A N 1
ATOM 1247 C CA 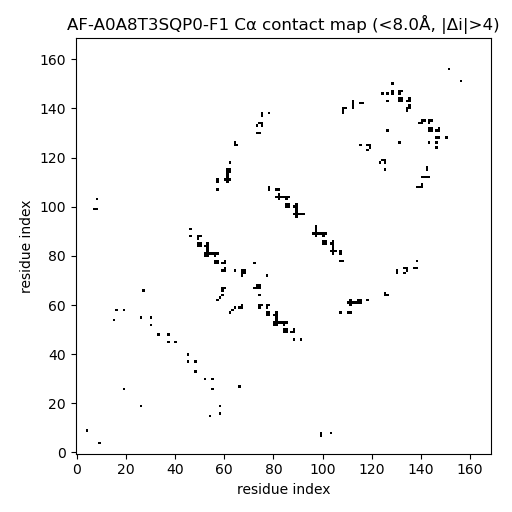. ILE A 1 157 ? -20.999 -4.744 24.137 1.00 39.97 157 ILE A CA 1
ATOM 1248 C C . ILE A 1 157 ? -21.800 -5.394 25.252 1.00 39.97 157 ILE A C 1
ATOM 1250 O O . ILE A 1 157 ? -21.504 -6.513 25.669 1.00 39.97 157 ILE A O 1
ATOM 1254 N N . VAL A 1 158 ? -22.750 -4.642 25.809 1.00 42.56 158 VAL A N 1
ATOM 1255 C CA . VAL A 1 158 ? -23.842 -5.184 26.603 1.00 42.56 158 VAL A CA 1
ATOM 1256 C C . VAL A 1 158 ? -24.634 -6.045 25.628 1.00 42.56 158 VAL A C 1
ATOM 1258 O O . VAL A 1 158 ? -25.688 -5.669 25.134 1.00 42.56 158 VAL A O 1
ATOM 1261 N N . THR A 1 159 ? -24.103 -7.224 25.328 1.00 41.88 159 THR A N 1
ATOM 1262 C CA . THR A 1 159 ? -24.903 -8.372 24.951 1.00 41.88 159 THR A CA 1
ATOM 1263 C C . THR A 1 159 ? -25.468 -8.904 26.262 1.00 41.88 159 THR A C 1
ATOM 1265 O O . THR A 1 159 ? -25.173 -10.012 26.692 1.00 41.88 159 THR A O 1
ATOM 1268 N N . SER A 1 160 ? -26.303 -8.092 26.921 1.00 39.22 160 SER A N 1
ATOM 1269 C CA . SER A 1 160 ? -27.449 -8.656 27.611 1.00 39.22 160 SER A CA 1
ATOM 1270 C C . SER A 1 160 ? -28.414 -9.064 26.503 1.00 39.22 160 SER A C 1
ATOM 1272 O O . SER A 1 160 ? -29.372 -8.355 26.186 1.00 39.22 160 SER A O 1
ATOM 1274 N N . MET A 1 161 ? -28.130 -10.202 25.871 1.00 36.72 161 MET A N 1
ATOM 1275 C CA . MET A 1 161 ? -29.208 -11.013 25.331 1.00 36.72 161 MET A CA 1
ATOM 1276 C C . MET A 1 161 ? -29.912 -11.547 26.576 1.00 36.72 161 MET A C 1
ATOM 1278 O O . MET A 1 161 ? -29.474 -12.495 27.219 1.00 36.72 161 MET A O 1
ATOM 1282 N N . ARG A 1 162 ? -30.860 -10.725 27.020 1.00 35.69 162 ARG A N 1
ATOM 1283 C CA . ARG A 1 162 ? -31.642 -10.853 28.235 1.00 35.69 162 ARG A CA 1
ATOM 1284 C C . ARG A 1 162 ? -32.564 -12.051 28.062 1.00 35.69 162 ARG A C 1
ATOM 1286 O O . ARG A 1 162 ? -33.260 -12.112 27.055 1.00 35.69 162 ARG A O 1
ATOM 1293 N N . ASP A 1 163 ? -32.501 -12.923 29.059 1.00 35.38 163 ASP A N 1
ATOM 1294 C CA . ASP A 1 163 ? -33.527 -13.841 29.545 1.00 35.38 163 ASP A CA 1
ATOM 1295 C C . ASP A 1 163 ? -34.346 -14.623 28.515 1.00 35.38 163 ASP A C 1
ATOM 1297 O O . ASP A 1 163 ? -35.204 -14.098 27.810 1.00 35.38 163 ASP A O 1
ATOM 1301 N N . ASP A 1 164 ? -34.168 -15.939 28.580 1.00 43.78 164 ASP A N 1
ATOM 1302 C CA . ASP A 1 164 ? -35.297 -16.863 28.556 1.00 43.78 164 ASP A CA 1
ATOM 1303 C C . ASP A 1 164 ? -36.193 -16.571 29.778 1.00 43.78 164 ASP A C 1
ATOM 1305 O O . ASP A 1 164 ? -35.704 -16.562 30.912 1.00 43.78 164 ASP A O 1
ATOM 1309 N N . PRO A 1 165 ? -37.488 -16.291 29.563 1.00 40.03 165 PRO A N 1
ATOM 1310 C CA . PRO A 1 165 ? -38.487 -16.885 30.431 1.00 40.03 165 PRO A CA 1
ATOM 1311 C C . PRO A 1 165 ? -39.635 -17.437 29.583 1.00 40.03 165 PRO A C 1
ATOM 1313 O O . PRO A 1 165 ? -40.672 -16.799 29.398 1.00 40.03 165 PRO A O 1
ATOM 1316 N N . SER A 1 166 ? -39.474 -18.658 29.087 1.00 40.06 166 SER A N 1
ATOM 1317 C CA . SER A 1 166 ? -40.595 -19.515 28.699 1.00 40.06 166 SER A CA 1
ATOM 1318 C C . SER A 1 166 ? -41.240 -20.164 29.935 1.00 40.06 166 SER A C 1
ATOM 1320 O O . SER A 1 166 ? -41.283 -21.378 30.090 1.00 40.06 166 SER A O 1
ATOM 1322 N N . GLU A 1 167 ? -41.798 -19.323 30.808 1.00 38.03 167 GLU A N 1
ATOM 1323 C CA . GLU A 1 167 ? -42.883 -19.690 31.723 1.00 38.03 167 GLU A CA 1
ATOM 1324 C C . GLU A 1 167 ? -44.078 -18.775 31.439 1.00 38.03 167 GLU A C 1
ATOM 1326 O O . GLU A 1 167 ? -44.156 -17.664 31.952 1.00 38.03 167 GLU A O 1
ATOM 1331 N N . TYR A 1 168 ? -45.017 -19.254 30.622 1.00 39.72 168 TYR A N 1
ATOM 1332 C CA . TYR A 1 168 ? -46.430 -18.883 30.704 1.00 39.72 168 TYR A CA 1
ATOM 1333 C C . TYR A 1 168 ? -47.276 -20.088 30.275 1.00 39.72 168 TYR A C 1
ATOM 1335 O O . TYR A 1 168 ? -47.335 -20.402 29.092 1.00 39.72 168 TYR A O 1
ATOM 1343 N N . HIS A 1 169 ? -47.897 -20.697 31.292 1.00 41.97 169 HIS A N 1
ATOM 1344 C CA . HIS A 1 169 ? -49.085 -21.567 31.309 1.00 41.97 169 HIS A CA 1
ATOM 1345 C C . HIS A 1 169 ? -49.173 -22.798 30.399 1.00 41.97 169 HIS A C 1
ATOM 1347 O O . HIS A 1 169 ? -49.364 -22.657 29.174 1.00 41.97 169 HIS A O 1
#

Radius of gyration: 19.63 Å; Cα contacts (8 Å, |Δi|>4): 153; chains: 1; bounding box: 67×39×56 Å

Sequence (169 aa):
MSRRLNEELESYLVFLLARGCAQTDLLERVVALEYLRGLESRDAARKERLREVGDHCLLFAGLFPHLARKRLISISYFVQLGCNAYRLLAETLNHTAARLYCELSCTFVMLVDILHSMREQQGAPCLSPIEAMDLWQETGSEHALVTLRNYTGSRAIVTSMRDDPSEYH

Secondary structure (DSSP, 8-state):
---PPPHHHHHHHHHHHHHHHH-HHHHHHHHHHHHHHTTS--HHHHHHHHHHHHHHHHIIIII-HHHHHHTT--HHHHHHHHHHHHHHHHHTS-HHHHHHHHHHHHHHHHHHHHHHHHHHTTSS-SS-HHHHHHHHHHH--HHHHHHHHHHHHHS--------------

pLDDT: mean 76.64, std 18.47, range [30.38, 95.94]

Foldseek 3Di:
DDDDDDPLLVVVVVVLVVVCVVCVVVLLPPVVVLVVVQPDDDLVVNLVSLVVLLSSLLCCLAANVVSCVVVVHANLVSLVRNLVSLQVSLVSDDPVSSVNSPVCSVCSLVSSLVSQVVNCVVPDRPDDLVSLVVNCVNPVRPSSVVVNCVVCVVDVPPPCPDDDDPDDD

Mean predicted aligned error: 10.72 Å

Nearest PDB structures (foldseek):
  5om0-assembly2_B  TM=2.298E-01  e=1.363E-01  Homo sapiens
  8e12-assembly1_C  TM=3.995E-01  e=3.020E+00  synthetic construct
  5n6n-assembly1_B  TM=2.845E-01  e=1.326E+00  Saccharomyces cerevisiae S288C

Solvent-accessible surface area (backbone atoms only — not comparable to full-atom values): 9476 Å² 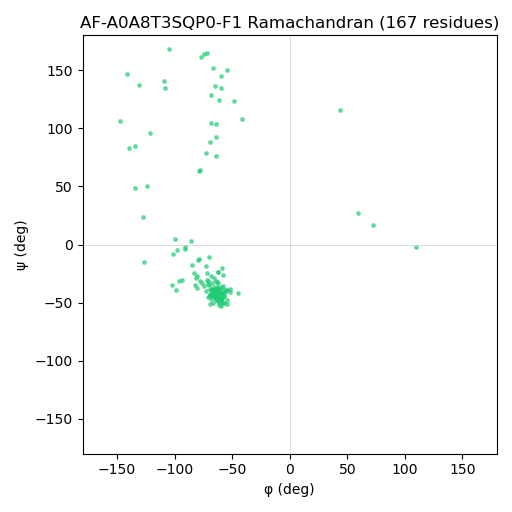total; per-residue (Å²): 129,89,78,74,77,53,73,68,60,47,54,48,49,53,51,50,48,60,54,47,71,76,37,58,81,53,60,75,64,47,64,77,57,50,72,76,59,65,86,77,61,64,70,71,63,39,45,51,50,24,48,50,48,20,52,49,20,49,40,33,42,16,72,36,39,66,59,31,55,77,68,77,45,59,54,44,55,30,47,55,51,17,28,49,24,21,41,59,37,19,76,75,46,56,76,74,65,14,49,56,28,40,48,49,28,74,41,38,61,59,54,28,37,50,35,38,54,62,55,34,73,77,73,50,81,78,62,53,68,67,55,18,48,50,28,22,75,73,68,63,33,65,51,27,49,52,52,39,48,54,57,47,68,76,43,72,75,79,76,70,80,69,73,90,78,94,77,78,136